Protein AF-A0A1J3CFZ2-F1 (afdb_monomer)

Radius of gyration: 16.56 Å; Cα contacts (8 Å, |Δi|>4): 187; chains: 1; bounding box: 36×21×49 Å

Sequence (94 aa):
ISVDGAHLDLLKYDIVGVMQTQLTIVIRAENDNAKAHALFDKTEFKLIYEGKTIAYLRQDEFEVDKERSVLSNYLVQSYPIPLNPTMMQAIDFA

Structure (mmCIF, N/CA/C/O backbone):
data_AF-A0A1J3CFZ2-F1
#
_entry.id   AF-A0A1J3CFZ2-F1
#
loop_
_atom_site.group_PDB
_atom_site.id
_atom_site.type_symbol
_atom_site.label_atom_id
_atom_site.label_alt_id
_atom_site.label_comp_id
_atom_site.label_asym_id
_atom_site.label_entity_id
_atom_site.label_seq_id
_atom_site.pdbx_PDB_ins_code
_atom_site.Cartn_x
_atom_site.Cartn_y
_atom_site.Cartn_z
_atom_site.occupancy
_atom_site.B_iso_or_equiv
_atom_site.auth_seq_id
_atom_site.auth_comp_id
_atom_site.auth_asym_id
_atom_site.auth_atom_id
_atom_site.pdbx_PDB_model_num
ATOM 1 N N . ILE A 1 1 ? -0.837 3.733 10.272 1.00 93.81 1 ILE A N 1
ATOM 2 C CA . ILE A 1 1 ? -0.813 2.850 9.079 1.00 93.81 1 ILE A CA 1
ATOM 3 C C . ILE A 1 1 ? 0.638 2.593 8.712 1.00 93.81 1 ILE A C 1
ATOM 5 O O . ILE A 1 1 ? 1.400 3.552 8.635 1.00 93.81 1 ILE A O 1
ATOM 9 N N . SER A 1 2 ? 1.010 1.338 8.495 1.00 96.62 2 SER A N 1
ATOM 10 C CA . SER A 1 2 ? 2.365 0.919 8.123 1.00 96.62 2 SER A CA 1
ATOM 11 C C . SER A 1 2 ? 2.335 -0.301 7.196 1.00 96.62 2 SER A C 1
ATOM 13 O O . SER A 1 2 ? 1.315 -0.983 7.086 1.00 96.62 2 SER A O 1
ATOM 15 N N . VAL A 1 3 ? 3.453 -0.573 6.518 1.00 96.69 3 VAL A N 1
ATOM 16 C CA . VAL A 1 3 ? 3.666 -1.847 5.814 1.00 96.69 3 VAL A CA 1
ATOM 17 C C . VAL A 1 3 ? 4.130 -2.876 6.840 1.00 96.69 3 VAL A C 1
ATOM 19 O O . VAL A 1 3 ? 5.154 -2.674 7.489 1.00 96.69 3 VAL A O 1
ATOM 22 N N . ASP A 1 4 ? 3.368 -3.954 6.991 1.00 97.94 4 ASP A N 1
ATOM 23 C CA . ASP A 1 4 ? 3.687 -5.078 7.880 1.00 97.94 4 ASP A CA 1
ATOM 24 C C . ASP A 1 4 ? 4.562 -6.119 7.172 1.00 97.94 4 ASP A C 1
ATOM 26 O O . ASP A 1 4 ? 5.455 -6.713 7.769 1.00 97.94 4 ASP A O 1
ATOM 30 N N . GLY A 1 5 ? 4.344 -6.296 5.868 1.00 96.94 5 GLY A N 1
ATOM 31 C CA . GLY A 1 5 ? 5.116 -7.210 5.040 1.00 96.94 5 GLY A CA 1
ATOM 32 C C . GLY A 1 5 ? 4.949 -6.918 3.555 1.00 96.94 5 GLY A C 1
ATOM 33 O O . GLY A 1 5 ? 3.948 -6.346 3.123 1.00 96.94 5 GLY A O 1
ATOM 34 N N . ALA A 1 6 ? 5.941 -7.315 2.767 1.00 95.56 6 ALA A N 1
ATOM 35 C CA . ALA A 1 6 ? 5.881 -7.263 1.316 1.00 95.56 6 ALA A CA 1
ATOM 36 C C . ALA A 1 6 ? 6.670 -8.433 0.728 1.00 95.56 6 ALA A C 1
ATOM 38 O O . ALA A 1 6 ? 7.763 -8.754 1.197 1.00 95.56 6 ALA A O 1
ATOM 39 N N . HIS A 1 7 ? 6.116 -9.055 -0.303 1.00 96.31 7 HIS A N 1
ATOM 40 C CA . HIS A 1 7 ? 6.755 -10.123 -1.047 1.00 96.31 7 HIS A CA 1
ATOM 41 C C . HIS A 1 7 ? 6.571 -9.898 -2.545 1.00 96.31 7 HIS A C 1
ATOM 43 O O . HIS A 1 7 ? 5.487 -9.540 -3.006 1.00 96.31 7 HIS A O 1
ATOM 49 N N . LEU A 1 8 ? 7.652 -10.091 -3.296 1.00 93.62 8 LEU A N 1
ATOM 50 C CA . LEU A 1 8 ? 7.647 -10.073 -4.750 1.00 93.62 8 LEU A CA 1
ATOM 51 C C . LEU A 1 8 ? 7.385 -11.501 -5.235 1.00 93.62 8 LEU A C 1
ATOM 53 O O . LEU A 1 8 ? 8.307 -12.308 -5.302 1.00 93.62 8 LEU A O 1
ATOM 57 N N . ASP A 1 9 ? 6.127 -11.805 -5.546 1.00 95.56 9 ASP A N 1
ATOM 58 C CA . ASP A 1 9 ? 5.705 -13.147 -5.964 1.00 95.56 9 ASP A CA 1
ATOM 59 C C . ASP A 1 9 ? 6.198 -13.476 -7.379 1.00 95.56 9 ASP A C 1
ATOM 61 O O . ASP A 1 9 ? 6.544 -14.614 -7.696 1.00 95.56 9 ASP A O 1
ATOM 65 N N . LEU A 1 10 ? 6.196 -12.466 -8.256 1.00 93.62 10 LEU A N 1
ATOM 66 C CA . LEU A 1 10 ? 6.629 -12.593 -9.638 1.00 93.62 10 LEU A CA 1
ATOM 67 C C . LEU A 1 10 ? 7.325 -11.320 -10.107 1.00 93.62 10 LEU A C 1
ATOM 69 O O . LEU A 1 10 ? 6.802 -10.215 -9.950 1.00 93.62 10 LEU A O 1
ATOM 73 N N . LEU A 1 11 ? 8.447 -11.500 -10.795 1.00 91.75 11 LEU A N 1
ATOM 74 C CA . LEU A 1 11 ? 9.066 -10.486 -11.634 1.00 91.75 11 LEU A CA 1
ATOM 75 C C . LEU A 1 11 ? 9.428 -11.124 -12.973 1.00 91.75 11 LEU A C 1
ATOM 77 O O . LEU A 1 11 ? 10.227 -12.055 -13.038 1.00 91.75 11 LEU A O 1
ATOM 81 N N . LYS A 1 12 ? 8.813 -10.634 -14.045 1.00 90.88 12 LYS A N 1
ATOM 82 C CA . LYS A 1 12 ? 9.198 -10.933 -15.422 1.00 90.88 12 LYS A CA 1
ATOM 83 C C . LYS A 1 12 ? 9.554 -9.623 -16.089 1.00 90.88 12 LYS A C 1
ATOM 85 O O . LYS A 1 12 ? 8.791 -8.665 -15.995 1.00 90.88 12 LYS A O 1
ATOM 90 N N . TYR A 1 13 ? 10.673 -9.597 -16.783 1.00 89.31 13 TYR A N 1
ATOM 91 C CA . TYR A 1 13 ? 11.036 -8.487 -17.643 1.00 89.31 13 TYR A CA 1
ATOM 92 C C . TYR A 1 13 ? 11.693 -9.038 -18.905 1.00 89.31 13 TYR A C 1
ATOM 94 O O . TYR A 1 13 ? 12.249 -10.139 -18.884 1.00 89.31 13 TYR A O 1
ATOM 102 N N . ASP A 1 14 ? 11.567 -8.318 -20.012 1.00 84.81 14 ASP A N 1
ATOM 103 C CA . ASP A 1 14 ? 12.128 -8.723 -21.296 1.00 84.81 14 ASP A CA 1
ATOM 104 C C . ASP A 1 14 ? 13.100 -7.681 -21.864 1.00 84.81 14 ASP A C 1
ATOM 106 O O . ASP A 1 14 ? 13.214 -6.552 -21.382 1.00 84.81 14 ASP A O 1
ATOM 110 N N . ILE A 1 15 ? 13.807 -8.077 -22.926 1.00 82.25 15 ILE A N 1
ATOM 111 C CA . ILE A 1 15 ? 14.805 -7.235 -23.599 1.00 82.25 15 ILE A CA 1
ATOM 112 C C . ILE A 1 15 ? 14.199 -6.005 -24.290 1.00 82.25 15 ILE A C 1
ATOM 114 O O . ILE A 1 15 ? 14.940 -5.102 -24.671 1.00 82.25 15 ILE A O 1
ATOM 118 N N . VAL A 1 16 ? 12.875 -5.973 -24.491 1.00 86.75 16 VAL A N 1
ATOM 119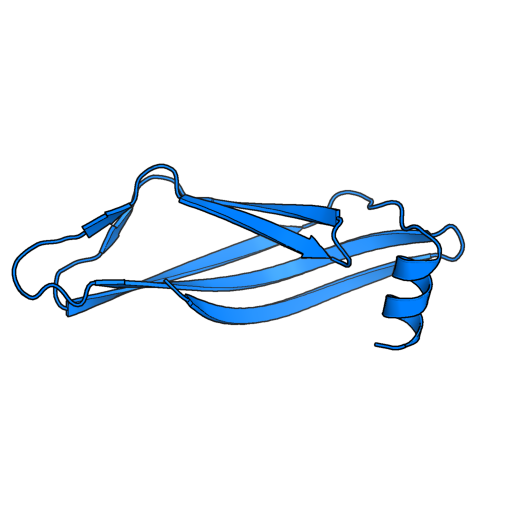 C CA . VAL A 1 16 ? 12.173 -4.811 -25.058 1.00 86.75 16 VAL A CA 1
ATOM 120 C C . VAL A 1 16 ? 11.681 -3.853 -23.968 1.00 86.75 16 VAL A C 1
ATOM 122 O O . VAL A 1 16 ? 11.063 -2.836 -24.283 1.00 86.75 16 VAL A O 1
ATOM 125 N N . GLY A 1 17 ? 12.002 -4.136 -22.701 1.00 88.38 17 GLY A N 1
ATOM 126 C CA .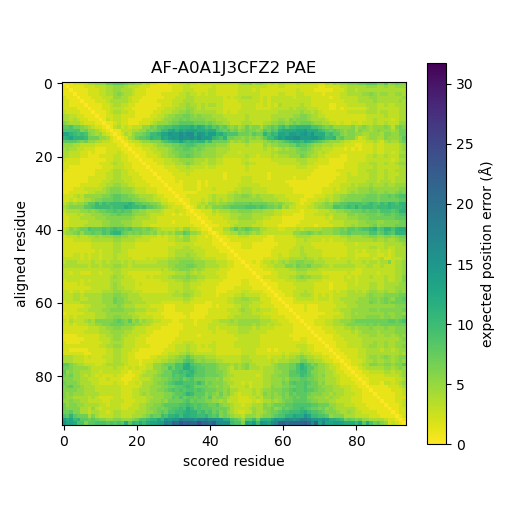 GLY A 1 17 ? 11.751 -3.254 -21.571 1.00 88.38 17 GLY A CA 1
ATOM 127 C C . GLY A 1 17 ? 10.323 -3.318 -21.054 1.00 88.38 17 GLY A C 1
ATOM 128 O O . GLY A 1 17 ? 9.814 -2.317 -20.556 1.00 88.38 17 GLY A O 1
ATOM 129 N N . VAL A 1 18 ? 9.641 -4.455 -21.175 1.00 92.25 18 VAL A N 1
ATOM 130 C CA . VAL A 1 18 ? 8.311 -4.649 -20.593 1.00 92.25 18 VAL A CA 1
ATOM 131 C C . VAL A 1 18 ? 8.424 -5.487 -19.330 1.00 92.25 18 VAL A C 1
ATOM 133 O O . VAL A 1 18 ? 8.874 -6.628 -19.363 1.00 92.25 18 VAL A O 1
ATOM 136 N N . MET A 1 19 ? 7.964 -4.929 -18.212 1.00 91.88 19 MET A N 1
ATOM 137 C CA . MET A 1 19 ? 7.902 -5.615 -16.925 1.00 91.88 19 MET A CA 1
ATOM 138 C C . MET A 1 19 ? 6.484 -6.095 -16.617 1.00 91.88 19 MET A C 1
ATOM 140 O O . MET A 1 19 ? 5.504 -5.377 -16.818 1.00 91.88 19 MET A O 1
ATOM 144 N N . GLN A 1 20 ? 6.375 -7.292 -16.058 1.00 92.94 20 GLN A N 1
ATOM 145 C CA . GLN A 1 20 ? 5.194 -7.792 -15.370 1.00 92.94 20 GLN A CA 1
ATOM 146 C C . GLN A 1 20 ? 5.592 -8.209 -13.962 1.00 92.94 20 GLN A C 1
ATOM 148 O O . GLN A 1 20 ? 6.581 -8.917 -13.773 1.00 92.94 20 GLN A O 1
ATOM 153 N N . THR A 1 21 ? 4.807 -7.799 -12.976 1.00 92.62 21 THR A N 1
ATOM 154 C CA . THR A 1 21 ? 5.066 -8.154 -11.587 1.00 92.62 21 THR A CA 1
ATOM 155 C C . THR A 1 21 ? 3.790 -8.536 -10.857 1.00 92.62 21 THR A C 1
ATOM 157 O O . THR A 1 21 ? 2.693 -8.095 -11.208 1.00 92.62 21 THR A O 1
ATOM 160 N N . GLN A 1 22 ? 3.948 -9.380 -9.848 1.00 95.00 22 GLN A N 1
ATOM 161 C CA . GLN A 1 22 ? 2.934 -9.652 -8.851 1.00 95.00 22 GLN A CA 1
ATOM 162 C C . GLN A 1 22 ? 3.574 -9.476 -7.478 1.00 95.00 22 GLN A C 1
ATOM 164 O O . GLN A 1 22 ? 4.660 -10.005 -7.237 1.00 95.00 22 GLN A O 1
ATOM 169 N N . LEU A 1 23 ? 2.914 -8.718 -6.608 1.00 95.50 23 LEU A N 1
ATOM 170 C CA . LEU A 1 23 ? 3.348 -8.504 -5.237 1.00 95.50 23 LEU A CA 1
ATOM 171 C C . LEU A 1 23 ? 2.225 -8.841 -4.269 1.00 95.50 23 LEU A C 1
ATOM 173 O O . LEU A 1 23 ? 1.072 -8.463 -4.487 1.00 95.50 23 LEU A O 1
ATOM 177 N N . THR A 1 24 ? 2.600 -9.441 -3.150 1.00 96.81 24 THR A N 1
ATOM 178 C CA . THR A 1 24 ? 1.755 -9.550 -1.969 1.00 96.81 24 THR A CA 1
ATOM 179 C C . THR A 1 24 ? 2.221 -8.512 -0.956 1.00 96.81 24 THR A C 1
ATOM 181 O O . THR A 1 24 ? 3.375 -8.527 -0.532 1.00 96.81 24 THR A O 1
ATOM 184 N N . ILE A 1 25 ? 1.345 -7.585 -0.574 1.00 96.88 25 ILE A N 1
ATOM 185 C CA . ILE A 1 25 ? 1.643 -6.514 0.385 1.00 96.88 25 ILE 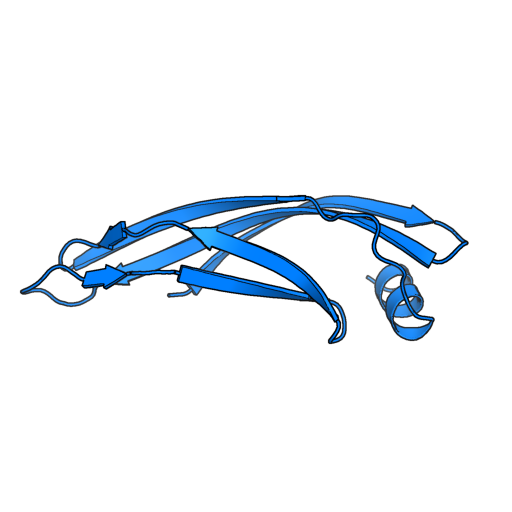A CA 1
ATOM 186 C C . ILE A 1 25 ? 0.661 -6.610 1.547 1.00 96.88 25 ILE A C 1
ATOM 188 O O . ILE A 1 25 ? -0.550 -6.653 1.344 1.00 96.88 25 ILE A O 1
ATOM 192 N N . VAL A 1 26 ? 1.184 -6.601 2.768 1.00 97.88 26 VAL A N 1
ATOM 193 C CA . VAL A 1 26 ? 0.400 -6.585 4.001 1.00 97.88 26 VAL A CA 1
ATOM 194 C C . VAL A 1 26 ? 0.497 -5.197 4.613 1.00 97.88 26 VAL A C 1
ATOM 196 O O . VAL A 1 26 ? 1.585 -4.732 4.956 1.00 97.88 26 VAL A O 1
ATOM 199 N N . ILE A 1 27 ? -0.642 -4.524 4.749 1.00 97.56 27 ILE A N 1
ATOM 200 C CA . ILE A 1 27 ? -0.742 -3.219 5.406 1.00 97.56 27 ILE A CA 1
ATOM 201 C C . ILE A 1 27 ? -1.371 -3.403 6.780 1.00 97.56 27 ILE A C 1
ATOM 203 O O . ILE A 1 27 ? -2.410 -4.047 6.912 1.00 97.56 27 ILE A O 1
ATOM 207 N N . ARG A 1 28 ? -0.761 -2.788 7.792 1.00 97.88 28 ARG A N 1
ATOM 208 C CA . ARG A 1 28 ? -1.301 -2.695 9.145 1.00 97.88 28 ARG A CA 1
ATOM 209 C C . ARG A 1 28 ? -1.941 -1.330 9.353 1.00 97.88 28 ARG A C 1
ATOM 211 O O . ARG A 1 28 ? -1.279 -0.291 9.276 1.00 97.88 28 ARG A O 1
ATOM 218 N N . ALA A 1 29 ? -3.231 -1.334 9.658 1.00 97.31 29 ALA A N 1
ATOM 219 C CA . ALA A 1 29 ? -3.918 -0.192 10.243 1.00 97.31 29 ALA A CA 1
ATOM 220 C C . ALA A 1 29 ? -4.020 -0.419 11.753 1.00 97.31 29 ALA A C 1
ATOM 222 O O . ALA A 1 29 ? -4.443 -1.484 12.188 1.00 97.31 29 ALA A O 1
ATOM 223 N N . GLU A 1 30 ? -3.604 0.562 12.545 1.00 97.19 30 GLU A N 1
ATOM 224 C CA . GLU A 1 30 ? -3.572 0.484 14.005 1.00 97.19 30 GLU A CA 1
ATOM 225 C C . GLU A 1 30 ? -4.330 1.675 14.579 1.00 97.19 30 GLU A C 1
ATOM 227 O O . GLU A 1 30 ? -4.217 2.793 14.063 1.00 97.19 30 GLU A O 1
ATOM 232 N N . ASN A 1 31 ? -5.136 1.404 15.602 1.00 97.56 31 ASN A N 1
ATOM 233 C CA . ASN A 1 31 ? -5.913 2.397 16.317 1.00 97.56 31 ASN A CA 1
ATOM 234 C C . ASN A 1 31 ? -5.524 2.384 17.796 1.00 97.56 31 ASN A C 1
ATOM 236 O O . ASN A 1 31 ? -6.068 1.619 18.591 1.00 97.56 31 ASN A O 1
ATOM 240 N N . ASP A 1 32 ? -4.640 3.302 18.172 1.00 96.62 32 ASP A N 1
ATOM 241 C CA . ASP A 1 32 ? -4.197 3.476 19.560 1.00 96.62 32 ASP A CA 1
ATOM 242 C C . ASP A 1 32 ? -5.226 4.217 20.434 1.00 96.62 32 ASP A C 1
ATOM 244 O O . ASP A 1 32 ? -4.988 4.503 21.609 1.00 96.62 32 ASP A O 1
ATOM 248 N N . ASN A 1 33 ? -6.387 4.578 19.880 1.00 95.88 33 ASN A N 1
ATOM 249 C CA . ASN A 1 33 ? -7.440 5.225 20.644 1.00 95.88 33 ASN A CA 1
ATOM 250 C C . ASN A 1 33 ? -8.128 4.210 21.565 1.00 95.88 33 ASN A C 1
ATOM 252 O O . ASN A 1 33 ? -8.851 3.335 21.106 1.00 95.88 33 ASN A O 1
ATOM 256 N N . ALA A 1 34 ? -7.994 4.391 22.878 1.00 95.19 34 ALA A N 1
ATOM 257 C CA . ALA A 1 34 ? -8.630 3.542 23.891 1.00 95.19 34 ALA A CA 1
ATOM 258 C C . ALA A 1 34 ? -10.158 3.700 24.023 1.00 95.19 34 ALA A C 1
ATOM 260 O O . ALA A 1 34 ? -10.814 2.953 24.754 1.00 95.19 34 ALA A O 1
ATOM 261 N N . LYS A 1 35 ? -10.751 4.703 23.372 1.00 95.38 35 LYS A N 1
ATOM 262 C CA . LYS A 1 35 ? -12.131 5.144 23.624 1.00 95.38 35 LYS A CA 1
ATOM 263 C C . LYS A 1 35 ? -13.066 4.964 22.435 1.00 95.38 35 LYS A C 1
ATOM 265 O O . LYS A 1 35 ? -14.257 4.775 22.663 1.00 95.38 35 LYS A O 1
ATOM 270 N N . ALA A 1 36 ? -12.560 5.019 21.208 1.00 96.81 36 ALA A N 1
ATOM 271 C CA . ALA A 1 36 ? -13.374 4.978 19.997 1.00 96.81 36 ALA A CA 1
ATOM 272 C C . ALA A 1 36 ? -12.743 4.087 18.923 1.00 96.81 36 ALA A C 1
ATOM 274 O O . ALA A 1 36 ? -11.517 3.986 18.839 1.00 96.81 36 ALA A O 1
ATOM 275 N N . HIS A 1 37 ? -13.586 3.471 18.093 1.00 96.69 37 HIS A N 1
ATOM 276 C CA . HIS A 1 37 ? -13.133 2.866 16.843 1.00 96.69 37 HIS A CA 1
ATOM 277 C C . HIS A 1 37 ? -12.651 3.954 15.873 1.00 96.69 37 HIS A C 1
ATOM 279 O O . HIS A 1 37 ? -13.023 5.125 15.988 1.00 96.69 37 HIS A O 1
ATOM 285 N N . ALA A 1 38 ? -11.837 3.550 14.906 1.00 96.88 38 ALA A N 1
ATOM 286 C CA . ALA A 1 38 ? -11.424 4.378 13.787 1.00 96.88 38 ALA A CA 1
ATOM 287 C C . ALA A 1 38 ? -12.058 3.834 12.505 1.00 96.88 38 ALA A C 1
ATOM 289 O O . ALA A 1 38 ? -11.878 2.661 12.185 1.00 96.88 38 ALA A O 1
ATOM 290 N N . LEU A 1 39 ? -12.779 4.689 11.783 1.00 96.88 39 LEU A N 1
ATOM 291 C CA . LEU A 1 39 ? -13.325 4.380 10.465 1.00 96.88 39 LEU A CA 1
ATOM 292 C C . LEU A 1 39 ? -12.344 4.848 9.389 1.00 96.88 39 LEU A C 1
ATOM 294 O O . LEU A 1 39 ? -11.907 6.002 9.400 1.00 96.88 39 LEU A O 1
ATOM 298 N N . PHE A 1 40 ? -12.022 3.964 8.453 1.00 95.06 40 PHE A N 1
ATOM 299 C CA . PHE A 1 40 ? -11.211 4.259 7.281 1.00 95.06 40 PHE A CA 1
ATOM 300 C C . PHE A 1 40 ? -12.089 4.139 6.038 1.00 95.06 40 PHE A C 1
ATOM 302 O O . PHE A 1 40 ? -12.409 3.032 5.615 1.00 95.06 40 PHE A O 1
ATOM 309 N N . ASP A 1 41 ? -12.450 5.274 5.441 1.00 93.88 41 ASP A N 1
ATOM 310 C CA . ASP A 1 41 ? -13.180 5.326 4.169 1.00 93.88 41 ASP A CA 1
ATOM 311 C C . ASP A 1 41 ? -12.212 5.558 2.994 1.00 93.88 41 ASP A C 1
ATOM 313 O O . ASP A 1 41 ? -11.235 6.302 3.116 1.00 93.88 41 ASP A O 1
ATOM 317 N N . LYS A 1 42 ? -12.490 4.922 1.847 1.00 89.19 42 LYS A N 1
ATOM 318 C CA . LYS A 1 42 ? -11.748 5.054 0.573 1.00 89.19 42 LYS A CA 1
ATOM 319 C C . LYS A 1 42 ? -10.227 4.971 0.719 1.00 89.19 42 LYS A C 1
ATOM 321 O O . LYS A 1 42 ? -9.488 5.817 0.208 1.00 89.19 42 LYS A O 1
ATOM 326 N N . THR A 1 43 ? -9.746 3.932 1.392 1.00 93.19 43 THR A N 1
ATOM 327 C CA . THR A 1 43 ? -8.303 3.740 1.557 1.00 93.19 43 THR A CA 1
ATOM 328 C C . THR A 1 43 ? -7.658 3.377 0.217 1.00 93.19 43 THR A C 1
ATOM 330 O O . THR A 1 43 ? -8.003 2.369 -0.402 1.00 93.19 43 THR A O 1
ATOM 333 N N . GLU A 1 44 ? -6.702 4.198 -0.227 1.00 94.56 44 GLU A N 1
ATOM 334 C CA . GLU A 1 44 ? -5.927 3.989 -1.454 1.00 94.56 44 GLU A CA 1
ATOM 335 C C . GLU A 1 44 ? -4.429 4.211 -1.196 1.00 94.56 44 GLU A C 1
ATOM 337 O O . GLU A 1 44 ? -4.022 5.256 -0.686 1.00 94.56 44 GLU A O 1
ATOM 342 N N . PHE A 1 45 ? -3.596 3.260 -1.624 1.00 94.00 45 PHE A N 1
ATOM 343 C CA . PHE A 1 45 ? -2.141 3.412 -1.677 1.00 94.00 45 PHE A CA 1
ATOM 344 C C . PHE A 1 45 ? -1.637 3.298 -3.113 1.00 94.00 45 PHE A C 1
ATOM 346 O O . PHE A 1 45 ? -2.144 2.505 -3.906 1.00 94.00 45 PHE A O 1
ATOM 353 N N . LYS A 1 46 ? -0.594 4.065 -3.441 1.00 94.19 46 LYS A N 1
ATOM 354 C CA . LYS A 1 46 ? 0.104 3.976 -4.728 1.00 94.19 46 LYS A CA 1
ATOM 355 C C . LYS A 1 46 ? 1.366 3.147 -4.563 1.00 94.19 46 LYS A C 1
ATOM 357 O O . LYS A 1 46 ? 2.212 3.485 -3.738 1.00 94.19 46 LYS A O 1
ATOM 362 N N . LEU A 1 47 ? 1.517 2.117 -5.387 1.00 92.00 47 LEU A N 1
ATOM 363 C CA . LEU A 1 47 ? 2.779 1.406 -5.530 1.00 92.00 47 LEU A CA 1
ATOM 364 C C . LEU A 1 47 ? 3.596 2.076 -6.633 1.00 92.00 47 LEU A C 1
ATOM 366 O O . LEU A 1 47 ? 3.124 2.213 -7.765 1.00 92.00 47 LEU A O 1
ATOM 370 N N . ILE A 1 48 ? 4.806 2.514 -6.295 1.00 91.62 48 ILE A N 1
ATOM 371 C CA . ILE A 1 48 ? 5.677 3.287 -7.181 1.00 91.62 48 ILE A CA 1
ATOM 372 C C . ILE A 1 48 ? 6.991 2.535 -7.374 1.00 91.62 48 ILE A C 1
ATOM 374 O O . ILE A 1 48 ? 7.590 2.079 -6.406 1.00 91.62 48 ILE A O 1
ATOM 378 N N . TYR A 1 49 ? 7.443 2.458 -8.621 1.00 88.50 49 TYR A N 1
ATOM 379 C CA . TYR A 1 49 ? 8.758 1.963 -9.003 1.00 88.50 49 TYR A CA 1
ATOM 380 C C . TYR A 1 49 ? 9.479 3.046 -9.806 1.00 88.50 49 TYR A C 1
ATOM 382 O O . TYR A 1 49 ? 8.946 3.498 -10.821 1.00 88.50 49 TYR A O 1
ATOM 390 N N . GLU A 1 50 ? 10.642 3.508 -9.330 1.00 89.50 50 GLU A N 1
ATOM 391 C CA . GLU A 1 50 ? 11.452 4.552 -9.990 1.00 89.50 50 GLU A CA 1
ATOM 392 C C . GLU A 1 50 ? 10.626 5.787 -10.419 1.00 89.50 50 GLU A C 1
ATOM 394 O O . GLU A 1 50 ? 10.694 6.278 -11.546 1.00 89.50 50 GLU A O 1
ATOM 399 N N . GLY A 1 51 ? 9.745 6.260 -9.532 1.00 88.31 51 GLY A N 1
ATOM 400 C CA . GLY A 1 51 ? 8.868 7.409 -9.788 1.00 88.31 51 GLY A CA 1
ATOM 401 C C . GLY A 1 51 ? 7.642 7.126 -10.669 1.00 88.31 51 GLY A C 1
ATOM 402 O O . GLY A 1 51 ? 6.763 7.983 -10.778 1.00 88.31 51 GLY A O 1
ATOM 403 N N . LYS A 1 52 ? 7.508 5.927 -11.248 1.00 87.94 52 LYS A N 1
ATOM 404 C CA . LYS A 1 52 ? 6.315 5.506 -11.995 1.00 87.94 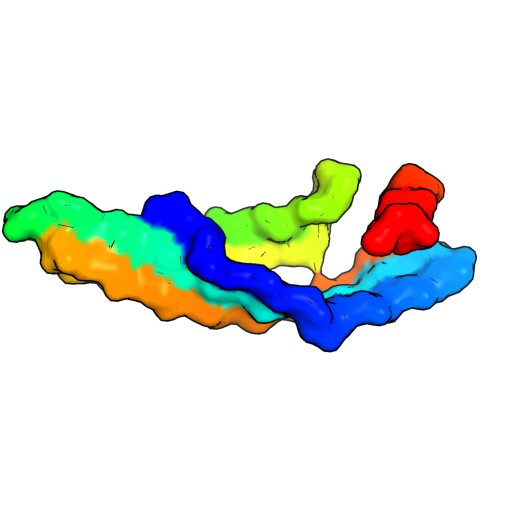52 LYS A CA 1
ATOM 405 C C . LYS A 1 52 ? 5.340 4.774 -11.083 1.00 87.94 52 LYS A C 1
ATOM 407 O O . LYS A 1 52 ? 5.697 3.790 -10.447 1.00 87.94 52 LYS A O 1
ATOM 412 N N . THR A 1 53 ? 4.083 5.216 -11.047 1.00 91.12 53 THR A N 1
ATOM 413 C CA . THR A 1 53 ? 3.021 4.436 -10.390 1.00 91.12 53 THR A CA 1
ATOM 414 C C . THR A 1 53 ? 2.750 3.177 -11.206 1.00 91.12 53 THR A C 1
ATOM 416 O O . THR A 1 53 ? 2.416 3.265 -12.388 1.00 91.12 53 THR A O 1
ATOM 419 N N . ILE A 1 54 ? 2.914 2.019 -10.574 1.00 89.31 54 ILE A N 1
ATOM 420 C CA . ILE A 1 54 ? 2.769 0.709 -11.210 1.00 89.31 54 ILE A CA 1
ATOM 421 C C . ILE A 1 54 ? 1.481 -0.010 -10.806 1.00 89.31 54 ILE A C 1
ATOM 423 O O . ILE A 1 54 ? 0.994 -0.843 -11.567 1.00 89.31 54 ILE A O 1
ATOM 427 N N . ALA A 1 55 ? 0.901 0.339 -9.654 1.00 90.38 55 ALA A N 1
ATOM 428 C CA . ALA A 1 55 ? -0.386 -0.180 -9.208 1.00 90.38 55 ALA A CA 1
ATOM 429 C C . ALA A 1 55 ? -1.020 0.691 -8.112 1.00 90.38 55 ALA A C 1
ATOM 431 O O . ALA A 1 55 ? -0.356 1.527 -7.495 1.00 90.38 55 ALA A O 1
ATOM 432 N N . TYR A 1 56 ? -2.305 0.444 -7.856 1.00 91.94 56 TYR A N 1
ATOM 433 C CA . TYR A 1 56 ? -3.065 1.021 -6.751 1.00 91.94 56 TYR A CA 1
ATOM 434 C C . TYR A 1 56 ? -3.595 -0.102 -5.860 1.00 91.94 56 TYR A C 1
ATOM 436 O O . TYR A 1 56 ? -4.197 -1.050 -6.361 1.00 91.94 56 TYR A O 1
ATOM 444 N N . LEU A 1 57 ? -3.386 0.018 -4.552 1.00 92.94 57 LEU A N 1
ATOM 445 C CA . LEU A 1 57 ? -3.953 -0.864 -3.537 1.00 92.94 57 LEU A CA 1
ATOM 446 C C . LEU A 1 57 ? -5.181 -0.157 -2.983 1.00 92.94 57 LEU A C 1
ATOM 448 O O . LEU A 1 57 ? -5.054 0.942 -2.446 1.00 92.94 57 LEU A O 1
ATOM 452 N N . ARG A 1 58 ? -6.358 -0.755 -3.151 1.00 93.38 58 ARG A N 1
ATOM 453 C CA . ARG A 1 58 ? -7.627 -0.171 -2.716 1.00 93.38 58 ARG A CA 1
ATOM 454 C C . ARG A 1 58 ? -8.354 -1.131 -1.811 1.00 93.38 58 ARG A C 1
ATOM 456 O O . ARG A 1 58 ? -8.390 -2.328 -2.090 1.00 93.38 58 ARG A O 1
ATOM 463 N N . GLN A 1 59 ? -8.948 -0.582 -0.771 1.00 93.06 59 GLN A N 1
ATOM 464 C CA . GLN A 1 59 ? -9.823 -1.316 0.115 1.00 93.06 59 GLN A CA 1
ATOM 465 C C . GLN A 1 59 ? -11.071 -0.486 0.365 1.00 93.06 59 GLN A C 1
ATOM 467 O O . GLN A 1 59 ? -10.993 0.739 0.515 1.00 93.06 59 GLN A O 1
ATOM 472 N N . ASP A 1 60 ? -12.205 -1.178 0.380 1.00 93.25 60 ASP A N 1
ATOM 473 C CA . ASP A 1 60 ? -13.475 -0.602 0.795 1.00 93.25 60 ASP A CA 1
ATOM 474 C C . ASP A 1 60 ? -13.411 -0.153 2.259 1.00 93.25 60 ASP A C 1
ATOM 476 O O . ASP A 1 60 ? -12.437 -0.406 2.973 1.00 93.25 60 ASP A O 1
ATOM 480 N N . GLU A 1 61 ? -14.452 0.546 2.693 1.00 96.25 61 GLU A N 1
ATOM 481 C CA . GLU A 1 61 ? -14.565 1.026 4.063 1.00 96.25 61 GLU A CA 1
ATOM 482 C C . GLU A 1 61 ? -14.323 -0.098 5.082 1.00 96.25 61 GLU A C 1
ATOM 484 O O . GLU A 1 61 ? -14.833 -1.215 4.949 1.00 96.25 61 GLU A O 1
ATOM 489 N N . PHE A 1 62 ? -13.521 0.198 6.103 1.00 96.12 62 PHE A N 1
ATOM 490 C CA . PHE A 1 62 ? -13.286 -0.720 7.208 1.00 96.12 62 PHE A CA 1
ATOM 491 C C . PHE A 1 62 ? -13.071 0.028 8.518 1.00 96.12 62 PHE A C 1
ATOM 493 O O . PHE A 1 62 ? -12.643 1.183 8.550 1.00 96.12 62 PHE A O 1
ATOM 500 N N . GLU A 1 63 ? -13.338 -0.668 9.616 1.00 97.12 63 GLU A N 1
ATOM 501 C CA . GLU A 1 63 ? -13.148 -0.153 10.964 1.00 97.12 63 GLU A CA 1
ATOM 502 C C . GLU A 1 63 ? -11.976 -0.845 11.656 1.00 97.12 63 GLU A C 1
ATOM 504 O O . GLU A 1 63 ? -11.686 -2.022 11.428 1.00 97.12 63 GLU A O 1
ATOM 509 N N . VAL A 1 64 ? -11.311 -0.102 12.537 1.00 97.75 64 VAL A N 1
ATOM 510 C CA . VAL A 1 64 ? -10.325 -0.632 13.474 1.00 97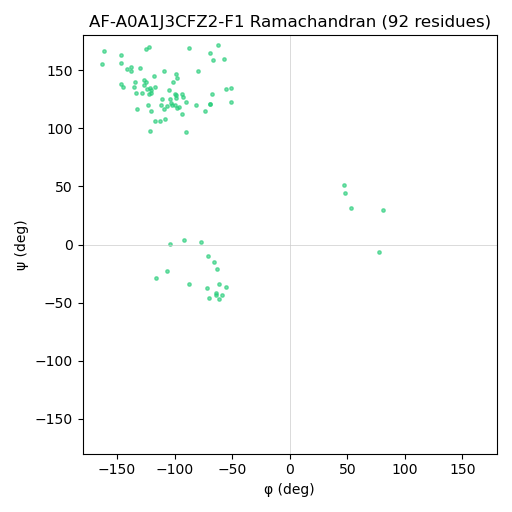.75 64 VAL A CA 1
ATOM 511 C C . VAL A 1 64 ? -10.799 -0.318 14.885 1.00 97.75 64 VAL A C 1
ATOM 513 O O . VAL A 1 64 ? -10.884 0.847 15.289 1.00 97.75 64 VAL A O 1
ATOM 516 N N . ASP A 1 65 ? -11.099 -1.369 15.643 1.00 98.06 65 ASP A N 1
ATOM 517 C CA . ASP A 1 65 ? -11.490 -1.262 17.046 1.00 98.06 65 ASP A CA 1
ATOM 518 C C . ASP A 1 65 ? -10.433 -0.540 17.893 1.00 98.06 65 ASP A C 1
ATOM 520 O O . ASP A 1 65 ? -9.255 -0.456 17.543 1.00 98.06 65 ASP A O 1
ATOM 524 N N . LYS A 1 66 ? -10.866 -0.026 19.044 1.00 96.88 66 LYS A N 1
ATOM 525 C CA . LYS A 1 66 ? -9.989 0.604 20.039 1.00 96.88 66 LYS A CA 1
ATOM 526 C C . LYS A 1 66 ? -8.849 -0.318 20.483 1.00 96.88 66 LYS A C 1
ATOM 528 O O . LYS A 1 66 ? -9.098 -1.476 20.816 1.00 96.88 66 LYS A O 1
ATOM 533 N N . GLU A 1 67 ? -7.629 0.209 20.539 1.00 97.19 67 GLU A N 1
ATOM 534 C CA . GLU A 1 67 ? -6.404 -0.523 20.923 1.00 97.19 67 GLU A CA 1
ATOM 535 C C . GLU A 1 67 ? -6.191 -1.811 20.109 1.00 97.19 67 GLU A C 1
ATOM 537 O O . GLU A 1 67 ? -5.669 -2.816 20.603 1.00 97.19 67 GLU A O 1
ATOM 542 N N . ARG A 1 68 ? -6.644 -1.816 18.851 1.00 98.12 68 ARG A N 1
ATOM 543 C CA . ARG A 1 68 ? -6.508 -2.950 17.936 1.00 98.12 68 ARG A CA 1
ATOM 544 C C . ARG A 1 68 ? -5.828 -2.542 16.643 1.00 98.12 68 ARG A C 1
ATOM 546 O O . ARG A 1 68 ? -5.641 -1.369 16.327 1.00 98.12 68 ARG A O 1
ATOM 553 N N . SER A 1 69 ? -5.466 -3.570 15.886 1.00 97.69 69 SER A N 1
ATOM 554 C CA . SER A 1 69 ? -4.992 -3.439 14.519 1.00 97.69 69 SER A CA 1
ATOM 555 C C . SER A 1 69 ? -5.735 -4.389 13.588 1.00 97.69 69 SER A C 1
ATOM 557 O O . SER A 1 69 ? -6.195 -5.456 13.999 1.00 97.69 69 SER A O 1
ATOM 559 N N . VAL A 1 70 ? -5.835 -3.981 12.328 1.00 97.69 70 VAL A N 1
ATOM 560 C CA . VAL A 1 70 ? -6.337 -4.779 11.211 1.00 97.69 70 VAL A CA 1
ATOM 561 C C . VAL A 1 70 ? -5.203 -4.950 10.209 1.00 97.69 70 VAL A C 1
ATOM 563 O O . VAL A 1 70 ? -4.475 -3.999 9.910 1.00 97.69 70 VAL A O 1
ATOM 566 N N . LEU A 1 71 ? -5.051 -6.178 9.714 1.00 97.69 71 LEU A N 1
ATOM 567 C CA . LEU A 1 71 ? -4.117 -6.517 8.649 1.00 97.69 71 LEU A CA 1
ATOM 568 C C . LEU A 1 71 ? -4.877 -6.712 7.344 1.00 97.69 71 LEU A C 1
ATOM 570 O O . LEU A 1 71 ? -5.777 -7.548 7.254 1.00 97.69 71 LEU A O 1
ATOM 574 N N . SER A 1 72 ? -4.457 -5.972 6.331 1.00 96.38 72 SER A N 1
ATOM 575 C CA . SER A 1 72 ? -5.030 -6.016 4.995 1.00 96.38 72 SER A CA 1
ATOM 576 C C . SER A 1 72 ? -4.027 -6.616 4.026 1.00 96.38 72 SER A C 1
ATOM 578 O O . SER A 1 72 ? -2.935 -6.076 3.848 1.00 96.38 72 SER A O 1
ATOM 580 N N . ASN A 1 73 ? -4.407 -7.728 3.399 1.00 96.00 73 ASN A N 1
ATOM 581 C CA . ASN A 1 73 ? -3.580 -8.427 2.423 1.00 96.00 73 ASN A CA 1
ATOM 582 C C . ASN A 1 73 ? -3.978 -7.995 1.011 1.00 96.00 73 ASN A C 1
ATOM 584 O O . ASN A 1 73 ? -5.104 -8.237 0.577 1.00 96.00 73 ASN A O 1
ATOM 588 N N . TYR A 1 74 ? -3.041 -7.390 0.292 1.00 95.44 74 TYR A N 1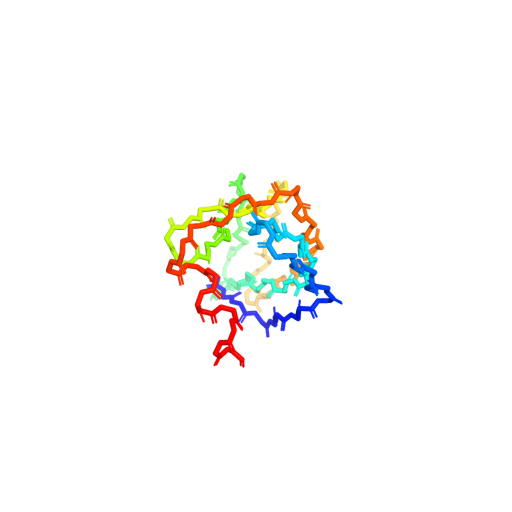
ATOM 589 C CA . TYR A 1 74 ? -3.216 -6.956 -1.085 1.00 95.44 74 TYR A CA 1
ATOM 590 C C . TYR A 1 74 ? -2.394 -7.844 -2.007 1.00 95.44 74 TYR A C 1
ATOM 592 O O . TYR A 1 74 ? -1.166 -7.829 -1.947 1.00 95.44 74 TYR A O 1
ATOM 600 N N . LEU A 1 75 ? -3.077 -8.574 -2.889 1.00 95.00 75 LEU A N 1
ATOM 601 C CA . LEU A 1 75 ? -2.450 -9.236 -4.025 1.00 95.00 75 LEU A CA 1
ATOM 602 C C . LEU A 1 75 ? -2.535 -8.308 -5.236 1.00 95.00 75 LEU A C 1
ATOM 604 O O . LEU A 1 75 ? -3.619 -8.031 -5.749 1.00 95.00 75 LEU A O 1
ATOM 608 N N . VAL A 1 76 ? -1.388 -7.807 -5.674 1.00 91.56 76 VAL A N 1
ATOM 609 C CA . VAL A 1 76 ? -1.292 -6.754 -6.679 1.00 91.56 76 VAL A CA 1
ATOM 610 C C . VAL A 1 76 ? -0.578 -7.297 -7.899 1.00 91.56 76 VAL A C 1
ATOM 612 O O . VAL A 1 76 ? 0.638 -7.462 -7.894 1.00 91.56 76 VAL A O 1
ATOM 615 N N . GLN A 1 77 ? -1.337 -7.543 -8.961 1.00 90.94 77 GLN A N 1
ATOM 616 C CA . GLN A 1 77 ? -0.785 -7.920 -10.253 1.00 90.94 77 GLN A CA 1
ATOM 617 C C . GLN A 1 77 ? -0.738 -6.705 -11.175 1.00 90.94 77 GLN A C 1
ATOM 619 O O . GLN A 1 77 ? -1.737 -6.007 -11.362 1.00 90.94 77 GLN A O 1
ATOM 624 N N . SER A 1 78 ? 0.423 -6.459 -11.776 1.00 87.31 78 SER A N 1
ATOM 625 C CA . SER A 1 78 ? 0.555 -5.396 -12.756 1.00 87.31 78 SER A CA 1
ATOM 626 C C . SER A 1 78 ? 0.022 -5.812 -14.126 1.00 87.31 78 SER A C 1
ATOM 628 O O . SER A 1 78 ? 0.164 -6.954 -14.566 1.00 87.31 78 SER A O 1
ATOM 630 N N . TYR A 1 79 ? -0.494 -4.832 -14.863 1.00 85.75 79 TYR A N 1
ATOM 631 C CA . TYR A 1 79 ? -0.514 -4.904 -16.323 1.00 85.75 79 TYR A CA 1
ATOM 632 C C . TYR A 1 79 ? 0.919 -4.783 -16.871 1.00 85.75 79 TYR A C 1
ATOM 634 O O . TYR A 1 79 ? 1.810 -4.378 -16.121 1.00 85.75 79 TYR A O 1
ATOM 642 N N . PRO A 1 80 ? 1.181 -5.127 -18.146 1.00 89.56 80 PRO A N 1
ATOM 643 C CA . PRO A 1 80 ? 2.483 -4.887 -18.765 1.00 89.56 80 PRO A CA 1
ATOM 644 C C . PRO A 1 80 ? 2.936 -3.432 -18.583 1.00 89.56 80 PRO A C 1
ATOM 646 O O . PRO A 1 80 ? 2.239 -2.494 -18.975 1.00 89.56 80 PRO A O 1
ATOM 649 N N . ILE A 1 81 ? 4.102 -3.245 -17.970 1.00 90.62 81 ILE A N 1
ATOM 650 C CA . ILE A 1 81 ? 4.655 -1.938 -17.628 1.00 90.62 81 ILE A CA 1
ATOM 651 C C . ILE A 1 81 ? 5.840 -1.662 -18.550 1.00 90.62 81 ILE A C 1
ATOM 653 O O . ILE A 1 81 ? 6.894 -2.261 -18.355 1.00 90.62 81 ILE A O 1
ATOM 657 N N . PRO A 1 82 ? 5.722 -0.735 -19.516 1.00 91.25 82 PRO A N 1
ATOM 658 C CA . PRO A 1 82 ? 6.884 -0.301 -20.279 1.00 91.25 82 PRO A CA 1
ATOM 659 C C . PRO A 1 82 ? 7.842 0.461 -19.361 1.00 91.25 82 PRO A C 1
ATOM 661 O O . PRO A 1 82 ? 7.423 1.374 -18.633 1.00 91.25 82 PRO A O 1
ATOM 664 N N . LEU A 1 83 ? 9.109 0.076 -19.394 1.00 90.56 83 LEU A N 1
ATOM 665 C CA . LEU A 1 83 ? 10.202 0.652 -18.631 1.00 90.56 83 LEU A CA 1
ATOM 666 C C . LEU A 1 83 ? 10.995 1.627 -19.498 1.00 90.56 83 LEU A C 1
ATOM 668 O O . LEU A 1 83 ? 11.145 1.446 -20.705 1.00 90.56 83 LEU A O 1
ATOM 672 N N . ASN A 1 84 ? 11.523 2.671 -18.867 1.00 90.62 84 ASN A N 1
ATOM 673 C CA . ASN A 1 84 ? 12.554 3.497 -19.483 1.00 90.62 84 ASN A CA 1
ATOM 674 C C . ASN A 1 84 ? 13.950 2.893 -19.196 1.00 90.62 84 ASN A C 1
ATOM 676 O O . ASN A 1 84 ? 14.070 1.999 -18.356 1.00 90.62 84 ASN A O 1
ATOM 680 N N . PRO A 1 85 ? 15.021 3.366 -19.857 1.00 90.25 85 PRO A N 1
ATOM 681 C CA . PRO A 1 85 ? 16.366 2.830 -19.642 1.00 90.25 85 PRO A CA 1
ATOM 682 C C . PRO A 1 85 ? 16.853 2.857 -18.188 1.00 90.25 85 PRO A C 1
A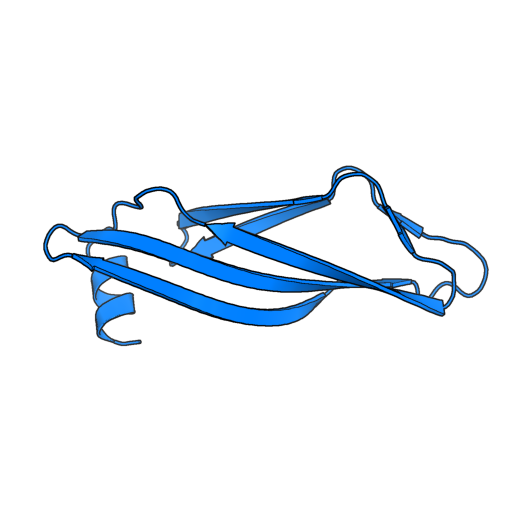TOM 684 O O . PRO A 1 85 ? 17.491 1.905 -17.756 1.00 90.25 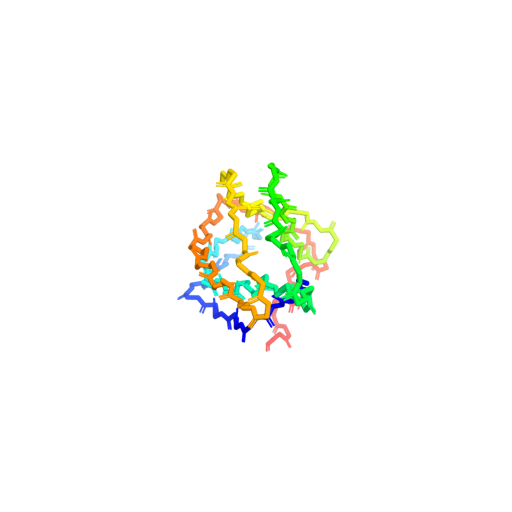85 PRO A O 1
ATOM 687 N N . THR A 1 86 ? 16.518 3.896 -17.418 1.00 90.19 86 THR A N 1
ATOM 688 C CA . THR A 1 86 ? 16.879 3.994 -15.993 1.00 90.19 86 THR A CA 1
ATOM 689 C C . THR A 1 86 ? 16.214 2.894 -15.167 1.00 90.19 86 THR A C 1
ATOM 691 O O . THR A 1 86 ? 16.870 2.244 -14.363 1.00 90.19 86 THR A O 1
ATOM 694 N N . MET A 1 87 ? 14.929 2.636 -15.414 1.00 90.56 87 MET A N 1
ATOM 695 C CA . MET A 1 87 ? 14.178 1.554 -14.777 1.00 90.56 87 MET A CA 1
ATOM 696 C C . MET A 1 87 ? 14.726 0.178 -15.143 1.00 90.56 87 MET A C 1
ATOM 698 O O . MET A 1 87 ? 14.835 -0.676 -14.277 1.00 90.56 87 MET A O 1
ATOM 702 N N . MET A 1 88 ? 15.081 -0.041 -16.412 1.00 89.38 88 MET A N 1
ATOM 703 C CA . MET A 1 88 ? 15.684 -1.309 -16.835 1.00 89.38 88 MET A CA 1
ATOM 704 C C . MET A 1 88 ? 17.011 -1.556 -16.112 1.00 89.38 88 MET A C 1
ATOM 706 O O . MET A 1 88 ? 17.195 -2.619 -15.530 1.00 89.38 88 MET A O 1
ATOM 710 N N . GLN A 1 89 ? 17.880 -0.542 -16.051 1.00 89.44 89 GLN A N 1
ATOM 711 C CA . GLN A 1 89 ? 19.139 -0.628 -15.308 1.00 89.44 89 GLN A CA 1
ATOM 712 C C . GLN A 1 89 ? 18.906 -0.939 -13.826 1.00 89.44 89 GLN A C 1
ATOM 714 O O . GLN A 1 89 ? 19.595 -1.783 -13.268 1.00 89.44 89 GLN A O 1
ATOM 719 N N . ALA A 1 90 ? 17.925 -0.297 -13.189 1.00 87.00 90 ALA A N 1
ATOM 720 C CA . ALA A 1 90 ? 17.615 -0.546 -11.785 1.00 87.00 90 ALA A CA 1
ATOM 721 C C . ALA A 1 90 ? 17.182 -2.000 -11.514 1.00 87.00 90 ALA A C 1
ATOM 723 O O . ALA A 1 90 ? 17.515 -2.521 -10.455 1.00 87.00 90 ALA A O 1
ATOM 724 N N . ILE A 1 91 ? 16.488 -2.664 -12.450 1.00 85.19 91 ILE A N 1
ATOM 725 C CA . ILE A 1 91 ? 16.185 -4.105 -12.349 1.00 85.19 91 ILE A CA 1
ATOM 726 C C . ILE A 1 91 ? 17.448 -4.943 -12.531 1.00 85.19 91 ILE A C 1
ATOM 728 O O . ILE A 1 91 ? 17.678 -5.859 -11.751 1.00 85.19 91 ILE A O 1
ATOM 732 N N . ASP A 1 92 ? 18.268 -4.630 -13.535 1.00 84.38 92 ASP A N 1
ATOM 733 C CA . ASP A 1 92 ? 19.479 -5.402 -13.837 1.00 84.38 92 ASP A CA 1
ATOM 734 C C . ASP A 1 92 ? 20.514 -5.376 -12.690 1.00 84.38 92 ASP A C 1
ATOM 736 O O . ASP A 1 92 ? 21.375 -6.253 -12.61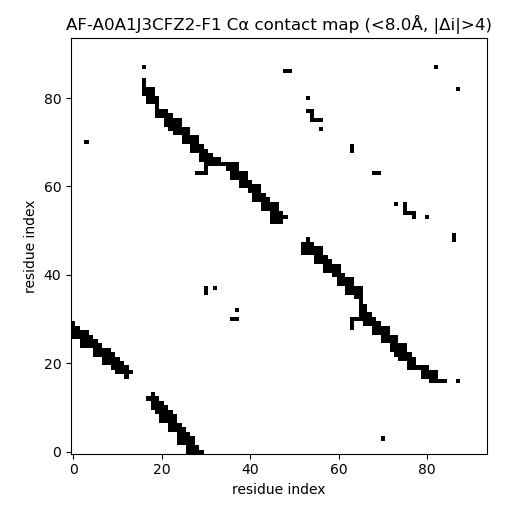7 1.00 84.38 92 ASP A O 1
ATOM 740 N N . PHE A 1 93 ? 20.438 -4.383 -11.794 1.00 81.81 93 PHE A N 1
ATOM 741 C CA . PHE A 1 93 ? 21.310 -4.233 -10.622 1.00 81.81 93 PHE A CA 1
ATOM 742 C C . PHE A 1 93 ? 20.666 -4.627 -9.275 1.00 81.81 93 PHE A C 1
ATOM 744 O O . PHE A 1 93 ? 21.333 -4.479 -8.247 1.00 81.81 93 PHE A O 1
ATOM 751 N N . ALA A 1 94 ? 19.404 -5.075 -9.257 1.00 70.19 94 ALA A N 1
ATOM 752 C CA . ALA A 1 94 ? 18.662 -5.447 -8.042 1.00 70.19 94 ALA A CA 1
ATOM 753 C C . ALA A 1 94 ? 18.964 -6.878 -7.569 1.00 70.19 94 ALA A C 1
ATOM 755 O O . ALA A 1 94 ? 19.015 -7.073 -6.332 1.00 70.19 94 ALA A O 1
#

Mean predicted aligned error: 3.87 Å

Foldseek 3Di:
DAWPDKDWPDWDADPQQKIKTKMKTKDKDFAQAQPDKDKDAFDKDFDDQPNDGFDIDTDHIDIADHRGMDIDIDTDIGDTDHDDPVRVVVVVVD

Secondary structure (DSSP, 8-state):
-EEEEEEEEEEEE-TTSEEEEEEEEEEEEEE--SSS-EEE-SEEEEEEETTEEEEEEEE--EEE-TTEEEEEEEEEEPPPEEPPHHHHHHHHT-

Nearest PDB structures (foldseek):
  4cuc-assembly1_A-2  TM=5.090E-01  e=8.237E-01  Streptococcus pneumoniae TIGR4
  6qud-assembly1_A  TM=3.856E-01  e=7.031E-01  Bifidobacterium bifidum
  5dmy-assembly1_C  TM=3.868E-01  e=9.154E-01  Bifidobacterium bifidum
  7nit-assembly5_E  TM=3.880E-01  e=1.192E+00  Bifidobacterium bifidum
  4i3g-assembly2_B  TM=3.224E-01  e=2.366E+00  Streptomyces venezuelae

Solvent-accessible surface area (backbone atoms only — not comparable to full-atom values): 5575 Å² total; per-residue (Å²): 111,47,80,74,45,74,45,80,78,39,82,47,72,49,98,89,31,42,34,36,41,28,32,41,38,30,36,34,43,63,26,84,41,83,84,48,66,44,80,44,71,75,45,73,46,78,43,66,56,94,89,41,77,63,47,75,51,75,45,73,69,48,73,26,50,46,68,32,67,43,80,46,81,42,80,47,70,42,66,84,37,80,49,56,73,70,52,50,51,54,59,79,74,106

Organism: Noccaea caerulescens (NCBI:txid107243)

pLDDT: mean 92.85, std 4.58, range [70.19, 98.12]